Protein AF-A0A5C7M2S9-F1 (afdb_monomer_lite)

Radius of gyration: 31.49 Å; chains: 1; bounding box: 61×32×90 Å

Sequence (98 aa):
MHKSLQRAAVIAAAALAPMAITAAIAPAVSNADCDNGTWWDPVQNRCQAPLVQNCPGGWWDPNINSCRPPVSTTPLDCRDGAWWDPINNICRPPLLPQ

pLDDT: mean 81.12, std 9.01, range [61.41, 93.0]

Secondary structure (DSSP, 8-state):
-HHHHHHHHHHHHHHHHHHHHHHHHSPP------STT-EEETTTTEEEPPSS---TTSEEETTTTEEEPPPPSS-----TT-EEETTTTEEEPP----

Structure (mmCIF, N/CA/C/O backbone):
data_AF-A0A5C7M2S9-F1
#
_entry.id   AF-A0A5C7M2S9-F1
#
loop_
_atom_site.group_PDB
_atom_site.id
_atom_site.type_symbol
_atom_site.label_atom_id
_atom_site.label_alt_id
_atom_site.label_comp_id
_atom_site.label_asym_id
_atom_site.label_entity_id
_atom_site.label_seq_id
_atom_site.pdbx_PDB_ins_code
_atom_site.Cartn_x
_atom_site.Cartn_y
_atom_site.Cartn_z
_atom_site.occupancy
_atom_site.B_iso_or_equiv
_atom_site.auth_seq_id
_atom_site.auth_comp_id
_atom_site.auth_asym_id
_atom_site.auth_atom_id
_atom_site.pdbx_PDB_model_num
ATOM 1 N N . MET A 1 1 ? -38.346 -3.984 60.787 1.00 61.69 1 MET A N 1
ATOM 2 C CA . MET A 1 1 ? -37.704 -4.708 59.664 1.00 61.69 1 MET A CA 1
ATOM 3 C C . MET A 1 1 ? -37.904 -4.028 58.307 1.00 61.69 1 MET A C 1
ATOM 5 O O . MET A 1 1 ? -36.910 -3.811 57.633 1.00 61.69 1 MET A O 1
ATOM 9 N N . HIS A 1 2 ? -39.115 -3.600 57.922 1.00 69.56 2 HIS A N 1
ATOM 10 C CA . HIS A 1 2 ? -39.358 -2.898 56.641 1.00 69.56 2 HIS A CA 1
ATOM 11 C C . HIS A 1 2 ? -38.468 -1.659 56.405 1.00 69.56 2 HIS A C 1
ATOM 13 O O . HIS A 1 2 ? -37.863 -1.506 55.350 1.00 69.56 2 HIS A O 1
ATOM 19 N N . LYS A 1 3 ? -38.314 -0.806 57.425 1.00 73.12 3 LYS A N 1
ATOM 20 C CA . LYS A 1 3 ? -37.520 0.434 57.344 1.00 73.12 3 LYS A CA 1
ATOM 21 C C . LYS A 1 3 ? -36.011 0.178 57.188 1.00 73.12 3 LYS A C 1
ATOM 23 O O . LYS A 1 3 ? -35.312 0.956 56.546 1.00 73.12 3 LYS A O 1
ATOM 28 N N . SER A 1 4 ? -35.512 -0.915 57.771 1.00 75.00 4 SER A N 1
ATOM 29 C CA . SER A 1 4 ? -34.118 -1.359 57.650 1.00 75.00 4 SER A CA 1
ATOM 30 C C . SER A 1 4 ? -33.835 -1.904 56.249 1.00 75.00 4 SER A C 1
ATOM 32 O O . SER A 1 4 ? -32.810 -1.571 55.663 1.00 75.00 4 SER A O 1
ATOM 34 N N . LEU A 1 5 ? -34.780 -2.669 55.694 1.00 78.88 5 LEU A N 1
ATOM 35 C CA . LEU A 1 5 ? -34.714 -3.192 54.327 1.00 78.88 5 LEU A CA 1
ATOM 36 C C . LEU A 1 5 ? -34.766 -2.068 53.282 1.00 78.88 5 LEU A C 1
ATOM 38 O O . LEU A 1 5 ? -33.963 -2.068 52.355 1.00 78.88 5 LEU A O 1
ATOM 42 N N . GLN A 1 6 ? -35.625 -1.059 53.472 1.00 79.38 6 GLN A N 1
ATOM 43 C CA . GLN A 1 6 ? -35.650 0.125 52.601 1.00 79.38 6 GLN A CA 1
ATOM 44 C C . GLN A 1 6 ? -34.322 0.886 52.611 1.00 79.38 6 GLN A C 1
ATOM 46 O O . GLN A 1 6 ? -33.834 1.283 51.558 1.00 79.38 6 GLN A O 1
ATOM 51 N N . ARG A 1 7 ? -33.712 1.080 53.786 1.00 81.12 7 ARG A N 1
ATOM 52 C CA . ARG A 1 7 ? -32.411 1.760 53.888 1.00 81.12 7 ARG A CA 1
ATOM 53 C C . ARG A 1 7 ? -31.299 0.967 53.209 1.00 81.12 7 ARG A C 1
ATOM 55 O O . ARG A 1 7 ? -30.498 1.561 52.498 1.00 81.12 7 ARG A O 1
ATOM 62 N N . ALA A 1 8 ? -31.284 -0.353 53.382 1.00 79.25 8 ALA A N 1
ATOM 63 C CA . ALA A 1 8 ? -30.323 -1.218 52.707 1.00 79.25 8 ALA A CA 1
ATOM 64 C C . ALA A 1 8 ? -30.477 -1.154 51.176 1.00 79.25 8 ALA A C 1
ATOM 66 O O . ALA A 1 8 ? -29.480 -1.018 50.473 1.00 79.25 8 ALA A O 1
ATOM 67 N N . ALA A 1 9 ? -31.714 -1.161 50.667 1.00 78.12 9 ALA A N 1
ATOM 68 C CA . ALA A 1 9 ? -31.991 -1.044 49.236 1.00 78.12 9 ALA A CA 1
ATOM 69 C C . ALA A 1 9 ? -31.532 0.303 48.647 1.00 78.12 9 ALA A C 1
ATOM 71 O O . ALA A 1 9 ? -30.931 0.331 47.577 1.00 78.12 9 ALA A O 1
ATOM 72 N N . VAL A 1 10 ? -31.753 1.415 49.359 1.00 81.75 10 VAL A N 1
ATOM 73 C CA . VAL A 1 10 ? -31.303 2.752 48.924 1.00 81.75 10 VAL A CA 1
ATOM 74 C C . VAL A 1 10 ? -29.776 2.854 48.902 1.00 81.75 10 VAL A C 1
ATOM 76 O O . VAL A 1 10 ? -29.217 3.392 47.950 1.00 81.75 10 VAL A O 1
ATOM 79 N N . ILE A 1 11 ? -29.092 2.310 49.914 1.00 81.00 11 ILE A N 1
ATOM 80 C CA . ILE A 1 11 ? -27.621 2.307 49.970 1.00 81.00 11 ILE A CA 1
ATOM 81 C C . ILE A 1 11 ? -27.043 1.453 48.835 1.00 81.00 11 ILE A C 1
ATOM 83 O O . ILE A 1 11 ? -26.116 1.886 48.155 1.00 81.00 11 ILE A O 1
ATOM 87 N N . ALA A 1 12 ? -27.624 0.276 48.585 1.00 74.31 12 ALA A N 1
ATOM 88 C CA . ALA A 1 12 ? -27.213 -0.587 47.481 1.00 74.31 12 ALA A CA 1
ATOM 89 C C . ALA A 1 12 ? -27.420 0.089 46.113 1.00 74.31 12 ALA A C 1
ATOM 91 O O . ALA A 1 12 ? -26.530 0.050 45.266 1.00 74.31 12 ALA A O 1
ATOM 92 N N . ALA A 1 13 ? -28.555 0.765 45.909 1.00 73.94 13 ALA A N 1
ATOM 93 C CA . ALA A 1 13 ? -28.830 1.499 44.676 1.00 73.94 13 ALA A CA 1
ATOM 94 C C . ALA A 1 13 ? -27.862 2.678 44.469 1.00 73.94 13 ALA A C 1
ATOM 96 O O . ALA A 1 13 ? -27.348 2.862 43.368 1.00 73.94 13 ALA A O 1
ATOM 97 N N . ALA A 1 14 ? -27.560 3.442 45.523 1.00 77.12 14 ALA A N 1
ATOM 98 C CA . ALA A 1 14 ? -26.629 4.567 45.443 1.00 77.12 14 ALA A CA 1
ATOM 99 C C . ALA A 1 14 ? -25.181 4.123 45.173 1.00 77.12 14 ALA A C 1
ATOM 101 O O . ALA A 1 14 ? -24.440 4.837 44.504 1.00 77.12 14 ALA A O 1
ATOM 102 N N . ALA A 1 15 ? -24.788 2.939 45.654 1.00 74.88 15 ALA A N 1
ATOM 103 C CA . ALA A 1 15 ? -23.466 2.369 45.401 1.00 74.88 15 ALA A CA 1
ATOM 104 C C . ALA A 1 15 ? -23.295 1.857 43.959 1.00 74.88 15 ALA A C 1
ATOM 106 O O . ALA A 1 15 ? -22.192 1.902 43.419 1.00 74.88 15 ALA A O 1
ATOM 107 N N . LEU A 1 16 ? -24.373 1.385 43.325 1.00 69.00 16 LEU A N 1
ATOM 108 C CA . LEU A 1 16 ? -24.337 0.820 41.969 1.00 69.00 16 LEU A CA 1
ATOM 109 C C . LEU A 1 16 ? -24.654 1.848 40.871 1.00 69.00 16 LEU A C 1
ATOM 111 O O . LEU A 1 16 ? -24.220 1.674 39.731 1.00 69.00 16 LEU A O 1
ATOM 115 N N . ALA A 1 17 ? -25.358 2.935 41.201 1.00 69.25 17 ALA A N 1
ATOM 116 C CA . ALA A 1 17 ? -25.719 3.988 40.249 1.00 69.25 17 ALA A CA 1
ATOM 117 C C . ALA A 1 17 ? -24.526 4.579 39.460 1.00 69.25 17 ALA A C 1
ATOM 119 O O . ALA A 1 17 ? -24.663 4.741 38.247 1.00 69.25 17 ALA A O 1
ATOM 120 N N . PRO A 1 18 ? -23.343 4.842 40.056 1.00 64.81 18 PRO A N 1
ATOM 121 C CA . PRO A 1 18 ? -22.207 5.397 39.318 1.00 64.81 18 PRO A CA 1
ATOM 122 C C . PRO A 1 18 ? -21.699 4.481 38.195 1.00 64.81 18 PRO A C 1
ATOM 124 O O . PRO A 1 18 ? -21.353 4.974 37.125 1.00 64.81 18 PRO A O 1
ATOM 127 N N . MET A 1 19 ? -21.696 3.157 38.403 1.00 66.00 19 MET A N 1
ATOM 128 C CA . MET A 1 19 ? -21.229 2.196 37.391 1.00 66.00 19 MET A CA 1
ATOM 129 C C . MET A 1 19 ? -22.222 2.025 36.235 1.00 66.00 19 MET A C 1
ATOM 131 O O . MET A 1 19 ? -21.819 1.793 35.099 1.00 66.00 19 MET A O 1
ATOM 135 N N . ALA A 1 20 ? -23.522 2.167 36.505 1.00 62.66 20 ALA A N 1
ATOM 136 C CA . ALA A 1 20 ? -24.539 2.138 35.455 1.00 62.66 20 ALA A CA 1
ATOM 137 C C . ALA A 1 20 ? -24.469 3.383 34.553 1.00 62.66 20 ALA A C 1
ATOM 139 O O . ALA A 1 20 ? -24.718 3.295 33.352 1.00 62.66 20 ALA A O 1
ATOM 140 N N . ILE A 1 21 ? -24.092 4.537 35.115 1.00 62.62 21 ILE A N 1
ATOM 141 C CA . ILE A 1 21 ? -23.960 5.790 34.361 1.00 62.62 21 ILE A CA 1
ATOM 142 C C . ILE A 1 21 ? -22.739 5.746 33.438 1.00 62.62 21 ILE A C 1
ATOM 144 O O . ILE A 1 21 ? -22.854 6.125 32.275 1.00 62.62 21 ILE A O 1
ATOM 148 N N . THR A 1 22 ? -21.587 5.253 33.908 1.00 65.00 22 THR A N 1
ATOM 149 C CA . THR A 1 22 ? -20.370 5.182 33.079 1.00 65.00 22 THR A CA 1
ATOM 150 C C . THR A 1 22 ? -20.531 4.252 31.876 1.00 65.00 22 THR A C 1
ATOM 152 O O . THR A 1 22 ? -20.051 4.589 30.796 1.00 65.00 22 THR A O 1
ATOM 155 N N . ALA A 1 23 ? -21.266 3.145 32.013 1.00 62.25 23 ALA A N 1
ATOM 156 C CA . ALA A 1 23 ? -21.563 2.233 30.905 1.00 62.25 23 ALA A CA 1
ATOM 157 C C . ALA A 1 23 ? -22.490 2.835 29.828 1.00 62.25 23 ALA A C 1
ATOM 159 O O . ALA A 1 23 ? -22.447 2.400 28.682 1.00 62.25 23 ALA A O 1
ATOM 160 N N . ALA A 1 24 ? -23.322 3.824 30.175 1.00 64.56 24 ALA A N 1
ATOM 161 C CA . ALA A 1 24 ? -24.251 4.454 29.233 1.00 64.56 24 ALA A CA 1
ATOM 162 C C . ALA A 1 24 ? -23.609 5.573 28.394 1.00 64.56 24 ALA A C 1
ATOM 164 O O . ALA A 1 24 ? -24.108 5.893 27.318 1.00 64.56 24 ALA A O 1
ATOM 165 N N . ILE A 1 25 ? -22.531 6.188 28.894 1.00 66.56 25 ILE A N 1
ATOM 166 C CA . ILE A 1 25 ? -21.861 7.328 28.243 1.00 66.56 25 ILE A CA 1
ATOM 167 C C . ILE A 1 25 ? -20.518 6.964 27.614 1.00 66.56 25 ILE A C 1
ATOM 169 O O . ILE A 1 25 ? -20.069 7.659 26.704 1.00 66.56 25 ILE A O 1
ATOM 173 N N . ALA A 1 26 ? -19.859 5.903 28.087 1.00 62.91 26 ALA A N 1
ATOM 174 C CA . ALA A 1 26 ? -18.664 5.408 27.432 1.00 62.91 26 ALA A CA 1
ATOM 175 C C . ALA A 1 26 ? -19.086 4.731 26.121 1.00 62.91 26 ALA A C 1
ATOM 177 O O . ALA A 1 26 ? -19.919 3.821 26.165 1.00 62.91 26 ALA A O 1
ATOM 178 N N . PRO A 1 27 ? -18.539 5.129 24.958 1.00 61.41 27 PRO A N 1
ATOM 179 C CA . PRO A 1 27 ? -18.698 4.317 23.765 1.00 61.41 27 PRO A CA 1
ATOM 180 C C . PRO A 1 27 ? -18.174 2.926 24.114 1.00 61.41 27 PRO A C 1
ATOM 182 O O . PRO A 1 27 ? -17.048 2.786 24.599 1.00 61.41 27 PRO A O 1
ATOM 185 N N . ALA A 1 28 ? -19.008 1.901 23.939 1.00 63.72 28 ALA A N 1
ATOM 186 C CA . ALA A 1 28 ? -18.535 0.536 24.061 1.00 63.72 28 ALA A CA 1
ATOM 187 C C . ALA A 1 28 ? -17.348 0.407 23.104 1.00 63.72 28 ALA A C 1
ATOM 189 O O . ALA A 1 28 ? -17.494 0.676 21.909 1.00 63.72 28 ALA A O 1
ATOM 190 N N . VAL A 1 29 ? -16.170 0.052 23.625 1.00 61.78 29 VAL A N 1
ATOM 191 C CA . VAL A 1 29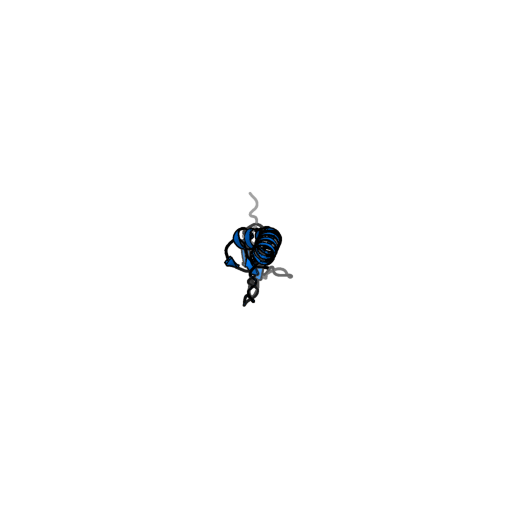 ? -15.050 -0.355 22.777 1.00 61.78 29 VAL A CA 1
ATOM 192 C C . VAL A 1 29 ? -15.484 -1.673 22.155 1.00 61.78 29 VAL A C 1
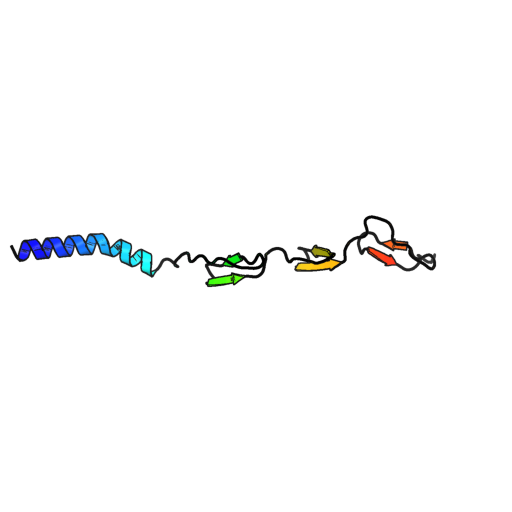ATOM 194 O O . VAL A 1 29 ? -15.266 -2.749 22.702 1.00 61.78 29 VAL A O 1
ATOM 197 N N . SER A 1 30 ? -16.222 -1.560 21.059 1.00 71.88 30 SER A N 1
ATOM 198 C CA . SER A 1 30 ? -16.555 -2.679 20.207 1.00 71.88 30 SER A CA 1
ATOM 199 C C . SER A 1 30 ? -15.267 -3.118 19.526 1.00 71.88 30 SER A C 1
ATOM 201 O O . SER A 1 30 ? -14.389 -2.293 19.258 1.00 71.88 30 SER A O 1
ATOM 203 N N . ASN A 1 31 ? -15.147 -4.408 19.263 1.00 81.00 31 ASN A N 1
ATOM 204 C CA . ASN A 1 31 ? -14.115 -4.975 18.420 1.00 81.00 31 ASN A CA 1
ATOM 205 C C . ASN A 1 31 ? -14.809 -5.801 17.339 1.00 81.00 31 ASN A C 1
ATOM 207 O O . ASN A 1 31 ? -15.812 -6.462 17.604 1.00 81.00 31 ASN A O 1
ATOM 211 N N . ALA A 1 32 ? -14.263 -5.789 16.133 1.00 84.25 32 ALA A N 1
ATOM 212 C CA . ALA A 1 32 ? -14.657 -6.724 15.094 1.00 84.25 32 ALA A CA 1
ATOM 213 C C . ALA A 1 32 ? -13.406 -7.366 14.507 1.00 84.25 32 ALA A C 1
ATOM 215 O O . ALA A 1 32 ? -12.356 -6.724 14.436 1.00 84.25 32 ALA A O 1
ATOM 216 N N . ASP A 1 33 ? -13.539 -8.625 14.100 1.00 88.00 33 ASP A N 1
ATOM 217 C CA . ASP A 1 33 ? -12.558 -9.254 13.227 1.00 88.00 33 ASP A CA 1
ATOM 218 C C . ASP A 1 33 ? -12.846 -8.783 11.800 1.00 88.00 33 ASP A C 1
ATOM 220 O O . ASP A 1 33 ? -13.963 -8.928 11.296 1.00 88.00 33 ASP A O 1
ATOM 224 N N . CYS A 1 34 ? -11.873 -8.105 11.207 1.00 88.81 34 CYS A N 1
ATOM 225 C CA . CYS A 1 34 ? -12.017 -7.415 9.938 1.00 88.81 34 CYS A CA 1
ATOM 226 C C . CYS A 1 34 ? -11.185 -8.162 8.883 1.00 88.81 34 CYS A C 1
ATOM 228 O O . CYS A 1 34 ? -9.981 -8.350 9.043 1.00 88.81 34 CYS A O 1
ATOM 230 N N . ASP A 1 35 ? -11.821 -8.587 7.790 1.00 87.88 35 ASP A N 1
ATOM 231 C CA . ASP A 1 35 ? -11.169 -9.388 6.749 1.00 87.88 35 ASP A CA 1
ATOM 232 C C . ASP A 1 35 ? -10.205 -8.572 5.867 1.00 87.88 35 ASP A C 1
ATOM 234 O O . ASP A 1 35 ? -10.255 -7.342 5.795 1.00 87.88 35 ASP A O 1
ATOM 238 N N . ASN A 1 36 ? -9.349 -9.266 5.108 1.00 83.44 36 ASN A N 1
ATOM 239 C CA . ASN A 1 36 ? -8.549 -8.681 4.019 1.00 83.44 36 ASN A CA 1
ATOM 240 C C . ASN A 1 36 ? -7.644 -7.501 4.451 1.00 83.44 36 ASN A C 1
ATOM 242 O O . ASN A 1 36 ? -7.455 -6.538 3.706 1.00 83.44 36 ASN A O 1
ATOM 246 N N . GLY A 1 37 ? -7.110 -7.557 5.677 1.00 81.62 37 GLY A N 1
ATOM 247 C CA . GLY A 1 37 ? -6.205 -6.537 6.223 1.00 81.62 37 GLY A CA 1
ATOM 248 C C . GLY A 1 37 ? -6.878 -5.203 6.566 1.00 81.62 37 GLY A C 1
ATOM 249 O O . GLY A 1 37 ? -6.186 -4.207 6.780 1.00 81.62 37 GLY A O 1
ATOM 250 N N . THR A 1 38 ? -8.213 -5.162 6.586 1.00 90.06 38 THR A N 1
ATOM 251 C CA . THR A 1 38 ? -8.972 -4.010 7.085 1.00 90.06 38 THR A CA 1
ATOM 252 C C . THR A 1 38 ? -8.848 -3.907 8.606 1.00 90.06 38 THR A C 1
ATOM 254 O O . THR A 1 38 ? -8.542 -4.888 9.281 1.00 90.06 38 THR A O 1
ATOM 257 N N . TRP A 1 39 ? -9.043 -2.711 9.162 1.00 88.38 39 TRP A N 1
ATOM 258 C CA . TRP A 1 39 ? -8.909 -2.481 10.605 1.00 88.38 39 TRP A CA 1
ATOM 259 C C . TRP A 1 39 ? -10.212 -1.949 11.196 1.00 88.38 39 TRP A C 1
ATOM 261 O O . TRP A 1 39 ? -10.975 -1.250 10.527 1.00 88.38 39 TRP A O 1
ATOM 271 N N . 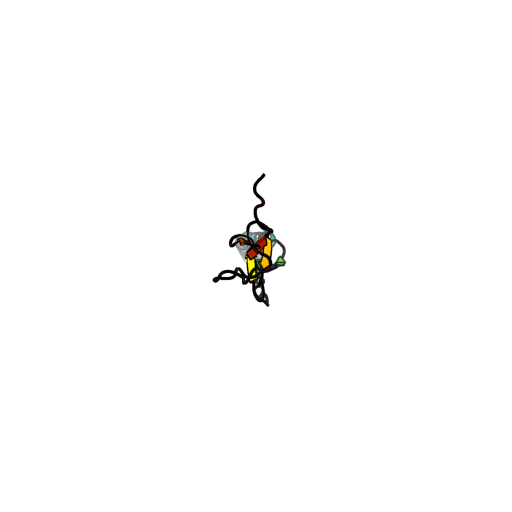TRP A 1 40 ? -10.487 -2.306 12.448 1.00 90.75 40 TRP A N 1
ATOM 272 C CA . TRP A 1 40 ? -11.696 -1.874 13.138 1.00 90.75 40 TRP A CA 1
ATOM 273 C C . TRP A 1 40 ? -11.553 -0.448 13.686 1.00 90.75 40 TRP A C 1
ATOM 275 O O . TRP A 1 40 ? -10.721 -0.211 14.563 1.00 90.75 40 TRP A O 1
ATOM 285 N N . ASP A 1 41 ? -12.399 0.476 13.218 1.00 90.12 41 ASP A N 1
ATOM 286 C CA . ASP A 1 41 ? -12.511 1.830 13.767 1.00 90.12 41 ASP A CA 1
ATOM 287 C C . ASP A 1 41 ? -13.662 1.899 14.796 1.00 90.12 41 ASP A C 1
ATOM 289 O O . ASP A 1 41 ? -14.837 1.872 14.404 1.00 90.12 41 ASP A O 1
ATOM 293 N N . PRO A 1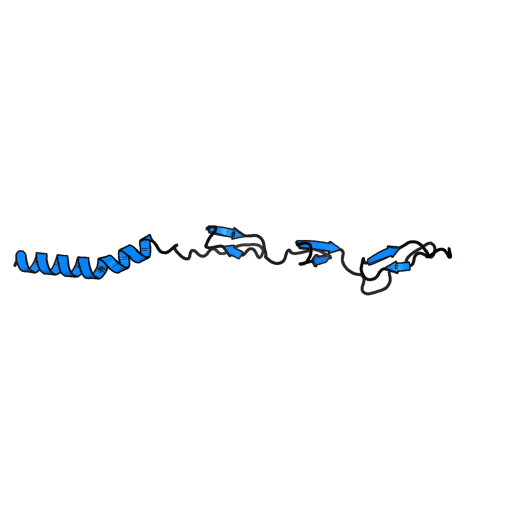 42 ? -13.366 2.024 16.107 1.00 85.50 42 PRO A N 1
ATOM 294 C CA . PRO A 1 42 ? -14.388 2.083 17.150 1.00 85.50 42 PRO A CA 1
ATOM 295 C C . PRO A 1 42 ? -15.150 3.416 17.183 1.00 85.50 42 PRO A C 1
ATOM 297 O O . PRO A 1 42 ? -16.234 3.474 17.760 1.00 85.50 42 PRO A O 1
ATOM 300 N N . VAL A 1 43 ? -14.618 4.481 16.573 1.00 86.12 43 VAL A N 1
ATOM 301 C CA . VAL A 1 43 ? -15.273 5.797 16.501 1.00 86.12 43 VAL A CA 1
ATOM 302 C C . VAL A 1 43 ? -16.325 5.805 15.394 1.00 86.12 43 VAL A C 1
ATOM 304 O O . VAL A 1 43 ? -17.420 6.332 15.579 1.00 86.12 43 VAL A O 1
ATOM 307 N N . GLN A 1 44 ? -16.010 5.200 14.247 1.00 88.50 44 GLN A N 1
ATOM 308 C CA . GLN A 1 44 ? -16.925 5.079 13.103 1.00 88.50 44 GLN A CA 1
ATOM 309 C C . GLN A 1 44 ? -17.800 3.810 13.164 1.00 88.50 44 GLN A C 1
ATOM 311 O O . GLN A 1 44 ? -18.717 3.664 12.356 1.00 88.50 44 GLN A O 1
ATOM 316 N N . ASN A 1 45 ? -17.526 2.900 14.108 1.00 87.56 45 ASN A N 1
ATOM 317 C CA . ASN A 1 45 ? -18.205 1.614 14.305 1.00 87.56 45 ASN A CA 1
ATOM 318 C C . ASN A 1 45 ? -18.275 0.760 13.021 1.00 87.56 45 ASN A C 1
ATOM 320 O O . ASN A 1 45 ? -19.330 0.230 12.655 1.00 87.56 45 ASN A O 1
ATOM 324 N N . ARG A 1 46 ? -17.153 0.672 12.296 1.00 90.56 46 ARG A N 1
ATOM 325 C CA . ARG A 1 46 ? -17.042 -0.040 11.012 1.00 90.56 46 ARG A CA 1
ATOM 326 C C . ARG A 1 46 ? -15.599 -0.483 10.758 1.00 90.56 46 ARG A C 1
ATOM 328 O O . ARG A 1 46 ? -14.665 0.210 11.151 1.00 90.56 46 ARG A O 1
ATOM 335 N N . CYS A 1 47 ? -15.408 -1.569 10.006 1.00 92.38 47 CYS A N 1
ATOM 336 C CA . CYS A 1 47 ? -14.108 -1.868 9.399 1.00 92.38 47 CYS A CA 1
ATOM 337 C C . CYS A 1 47 ? -13.769 -0.816 8.328 1.00 92.38 47 CYS A C 1
ATOM 339 O O . CYS A 1 47 ? -14.588 -0.533 7.438 1.00 92.38 47 CYS A O 1
ATOM 341 N N . GLN A 1 48 ? -12.565 -0.256 8.411 1.00 90.56 48 GLN A N 1
ATOM 342 C CA . GLN A 1 48 ? -12.006 0.689 7.449 1.00 90.56 48 GLN A CA 1
ATOM 343 C C . GLN A 1 48 ? -10.975 0.034 6.535 1.00 90.56 48 GLN A C 1
ATOM 345 O O . GLN A 1 48 ? -10.390 -0.997 6.863 1.00 90.56 48 GLN A O 1
ATOM 350 N N . ALA A 1 49 ? -10.756 0.655 5.373 1.00 86.00 49 ALA A N 1
ATOM 351 C CA . ALA A 1 49 ? -9.780 0.189 4.396 1.00 86.00 49 ALA A CA 1
ATOM 352 C C . ALA A 1 49 ? -8.381 0.018 5.026 1.00 86.00 49 ALA A C 1
ATOM 354 O O . ALA A 1 49 ? -8.045 0.738 5.974 1.00 86.00 49 ALA A O 1
ATOM 355 N N . PRO A 1 50 ? -7.557 -0.910 4.506 1.00 83.19 50 PRO A N 1
ATOM 356 C CA . PRO A 1 50 ? -6.199 -1.097 4.997 1.00 83.19 50 PRO A CA 1
ATOM 357 C C . PRO A 1 50 ? -5.401 0.207 4.908 1.00 83.19 50 PRO A C 1
ATOM 359 O O . PRO A 1 50 ? -5.482 0.919 3.906 1.00 83.19 50 PRO A O 1
ATOM 362 N N . LEU A 1 51 ? -4.599 0.495 5.938 1.00 79.25 51 LEU A N 1
ATOM 363 C CA . LEU A 1 51 ? -3.708 1.664 5.958 1.00 79.25 51 LEU A CA 1
ATOM 364 C C . LEU A 1 51 ? -2.692 1.621 4.810 1.00 79.25 51 LEU A C 1
ATOM 366 O O . LEU A 1 51 ? -2.342 2.654 4.251 1.00 79.25 51 LEU A O 1
ATOM 370 N N . VAL A 1 52 ? -2.245 0.414 4.457 1.00 82.38 52 VAL A N 1
ATOM 371 C CA . VAL A 1 52 ? -1.391 0.149 3.302 1.00 82.38 52 VAL A CA 1
ATOM 372 C C . VAL A 1 52 ? -2.179 -0.722 2.342 1.00 82.38 52 VAL A C 1
ATOM 374 O O . VAL A 1 52 ? -2.581 -1.836 2.682 1.00 82.38 52 VAL A O 1
ATOM 377 N N . GLN A 1 53 ? -2.411 -0.209 1.141 1.00 81.69 53 GLN A N 1
ATOM 378 C CA . GLN A 1 53 ? -3.139 -0.947 0.118 1.00 81.69 53 GLN A CA 1
ATOM 379 C C . GLN A 1 53 ? -2.230 -2.037 -0.460 1.00 81.69 53 GLN A C 1
ATOM 381 O O . GLN A 1 53 ? -1.050 -1.804 -0.725 1.00 81.69 53 GLN A O 1
ATOM 386 N N . ASN A 1 54 ? -2.780 -3.231 -0.680 1.00 85.69 54 ASN A N 1
ATOM 387 C CA . ASN A 1 54 ? -2.072 -4.259 -1.431 1.00 85.69 54 ASN A CA 1
ATOM 388 C C . ASN A 1 54 ? -1.982 -3.819 -2.901 1.00 85.69 54 ASN A C 1
ATOM 390 O O . ASN A 1 54 ? -3.015 -3.604 -3.534 1.00 85.69 54 ASN A O 1
ATOM 394 N N . CYS A 1 55 ? -0.765 -3.697 -3.434 1.00 87.19 55 CYS A N 1
ATOM 395 C CA . CYS A 1 55 ? -0.502 -3.303 -4.817 1.00 87.19 55 CYS A CA 1
ATOM 396 C C . CYS A 1 55 ? 0.109 -4.484 -5.589 1.00 87.19 55 CYS A C 1
ATOM 398 O O . CYS A 1 55 ? 1.335 -4.631 -5.602 1.00 87.19 55 CYS A O 1
ATOM 400 N N . PRO A 1 56 ? -0.707 -5.345 -6.232 1.00 87.62 56 PRO A N 1
ATOM 401 C CA . PRO A 1 56 ? -0.203 -6.491 -6.980 1.00 87.62 56 PRO A CA 1
ATOM 402 C C . PRO A 1 56 ? 0.768 -6.060 -8.079 1.00 87.62 56 PRO A C 1
ATOM 404 O O . PRO A 1 56 ? 0.411 -5.297 -8.974 1.00 87.62 56 PRO A O 1
ATOM 407 N N . GLY A 1 57 ? 2.003 -6.556 -8.004 1.00 83.00 57 GLY A N 1
ATOM 408 C CA . GLY A 1 57 ? 3.042 -6.242 -8.982 1.00 83.00 57 GLY A CA 1
ATOM 409 C C . GLY A 1 57 ? 3.555 -4.805 -8.917 1.00 83.00 57 GLY A C 1
ATOM 410 O O . GLY A 1 57 ? 4.180 -4.374 -9.872 1.00 83.00 57 GLY A O 1
ATOM 411 N N . GLY A 1 58 ? 3.308 -4.069 -7.833 1.00 87.94 58 GLY A N 1
ATOM 412 C CA . GLY A 1 58 ? 3.765 -2.694 -7.650 1.00 87.94 58 GLY A CA 1
ATOM 413 C C . GLY A 1 58 ? 4.085 -2.396 -6.189 1.00 87.94 58 GLY A C 1
ATOM 414 O O . GLY A 1 58 ? 4.396 -3.298 -5.412 1.00 87.94 58 GLY A O 1
ATOM 415 N N . TRP A 1 59 ? 4.004 -1.126 -5.807 1.00 86.31 59 TRP A N 1
ATOM 416 C CA . TRP A 1 59 ? 4.188 -0.696 -4.419 1.00 86.31 59 TRP A CA 1
ATOM 417 C C . TRP A 1 59 ? 3.224 0.439 -4.075 1.00 86.31 59 TRP A C 1
ATOM 419 O O . TRP A 1 59 ? 2.790 1.186 -4.952 1.00 86.31 59 TRP A O 1
ATOM 429 N N . TRP A 1 60 ? 2.851 0.544 -2.802 1.00 88.94 60 TRP A N 1
ATOM 430 C CA . TRP A 1 60 ? 1.965 1.604 -2.327 1.00 88.94 60 TRP A CA 1
ATOM 431 C C . TRP A 1 60 ? 2.768 2.865 -2.001 1.00 88.94 60 TRP A C 1
ATOM 433 O O . TRP A 1 60 ? 3.689 2.813 -1.185 1.00 88.94 60 TRP A O 1
ATOM 443 N N . ASP A 1 61 ? 2.413 3.987 -2.631 1.00 87.81 61 ASP A N 1
ATOM 444 C CA . ASP A 1 61 ? 3.056 5.285 -2.426 1.00 87.81 61 ASP A CA 1
ATOM 445 C C . ASP A 1 61 ? 2.277 6.115 -1.388 1.00 87.81 61 ASP A C 1
ATOM 447 O O . ASP A 1 61 ? 1.166 6.572 -1.692 1.00 87.81 61 ASP A O 1
ATOM 451 N N . PRO A 1 62 ? 2.833 6.345 -0.179 1.00 87.00 62 PRO A N 1
ATOM 452 C CA . PRO A 1 62 ? 2.162 7.110 0.872 1.00 87.00 62 PRO A CA 1
ATOM 453 C C . PRO A 1 62 ? 1.963 8.580 0.506 1.00 87.00 62 PRO A C 1
ATOM 455 O O . PRO A 1 62 ? 1.047 9.216 1.025 1.00 87.00 62 PRO A O 1
ATOM 458 N N . ASN A 1 63 ? 2.795 9.137 -0.379 1.00 89.19 63 ASN A N 1
ATOM 459 C CA . ASN A 1 63 ? 2.741 10.554 -0.725 1.00 89.19 63 ASN A CA 1
ATOM 460 C C . ASN A 1 63 ? 1.521 10.882 -1.591 1.00 89.19 63 ASN A C 1
ATOM 462 O O . ASN A 1 63 ? 0.975 11.978 -1.480 1.00 89.19 63 ASN A O 1
ATOM 466 N N . ILE A 1 64 ? 1.093 9.945 -2.443 1.00 89.06 64 ILE A N 1
ATOM 467 C CA . ILE A 1 64 ? -0.088 10.104 -3.311 1.00 89.06 64 ILE A CA 1
ATOM 468 C C . ILE A 1 64 ? -1.250 9.175 -2.934 1.00 89.06 64 ILE A C 1
ATOM 470 O O . ILE A 1 64 ? -2.269 9.169 -3.623 1.00 89.06 64 ILE A O 1
ATOM 474 N N . ASN A 1 65 ? -1.096 8.389 -1.864 1.00 85.94 65 ASN A N 1
ATOM 475 C CA . ASN A 1 65 ? -2.053 7.393 -1.379 1.00 85.94 65 ASN A CA 1
ATOM 476 C C . ASN A 1 65 ? -2.589 6.462 -2.488 1.00 85.94 65 ASN A C 1
ATOM 478 O O . ASN A 1 65 ? -3.793 6.215 -2.594 1.00 85.94 65 ASN A O 1
ATOM 482 N N . SER A 1 66 ? -1.696 5.970 -3.350 1.00 88.25 66 SER A N 1
ATOM 483 C CA . SER A 1 66 ? -2.064 5.163 -4.519 1.00 88.25 66 SER A CA 1
ATOM 484 C C . SER A 1 66 ? -0.961 4.179 -4.906 1.00 88.25 66 SER A C 1
ATOM 486 O O . SER A 1 66 ? 0.204 4.353 -4.544 1.00 88.25 66 SER A O 1
ATOM 488 N N . CYS A 1 67 ? -1.324 3.133 -5.647 1.00 88.38 67 CYS A N 1
ATOM 489 C CA . CYS A 1 67 ? -0.372 2.151 -6.150 1.00 88.38 67 CYS A CA 1
ATOM 490 C C . CYS A 1 67 ? 0.460 2.719 -7.303 1.00 88.38 67 CYS A C 1
ATOM 492 O O . CYS A 1 67 ? -0.069 3.248 -8.284 1.00 88.38 67 CYS A O 1
ATOM 494 N N . ARG A 1 68 ? 1.776 2.549 -7.207 1.00 85.88 68 ARG A N 1
ATOM 495 C CA . ARG A 1 68 ? 2.733 2.814 -8.280 1.00 85.88 68 ARG A CA 1
ATOM 496 C C . ARG A 1 68 ? 3.100 1.514 -8.996 1.00 85.88 68 ARG A C 1
ATOM 498 O O . ARG A 1 68 ? 3.095 0.449 -8.371 1.00 85.88 68 ARG A O 1
ATOM 505 N N . PRO A 1 69 ? 3.454 1.594 -10.292 1.00 83.12 69 PRO A N 1
ATOM 506 C CA . PRO A 1 69 ? 4.027 0.462 -11.007 1.00 83.12 69 PRO A CA 1
ATOM 507 C C . PRO A 1 69 ? 5.329 -0.014 -10.338 1.00 83.12 69 PRO A C 1
ATOM 509 O O . PRO A 1 69 ? 5.962 0.744 -9.591 1.00 83.12 69 PRO A O 1
ATOM 512 N N . PRO A 1 70 ? 5.751 -1.261 -10.605 1.00 80.38 70 PRO A N 1
ATOM 513 C CA . PRO A 1 70 ? 7.004 -1.774 -10.078 1.00 80.38 70 PRO A CA 1
ATOM 514 C C . PRO A 1 70 ? 8.159 -0.943 -10.631 1.00 80.38 70 PRO A C 1
ATOM 516 O O . PRO A 1 70 ? 8.148 -0.540 -11.797 1.00 80.38 70 PRO A O 1
ATOM 519 N N . VAL A 1 71 ? 9.163 -0.696 -9.795 1.00 79.00 71 VAL A N 1
ATOM 520 C CA . VAL A 1 71 ? 10.409 -0.062 -10.228 1.00 79.00 71 VAL A CA 1
ATOM 521 C C . VAL A 1 71 ? 11.351 -1.169 -10.681 1.00 79.00 71 VAL A C 1
ATOM 523 O O . VAL A 1 71 ? 11.606 -2.115 -9.936 1.00 79.00 71 VAL A O 1
ATOM 526 N N . SER A 1 72 ? 11.838 -1.077 -11.916 1.00 78.81 72 SER A N 1
ATOM 527 C CA . SER A 1 72 ? 12.817 -2.019 -12.438 1.00 78.81 72 SER A CA 1
ATOM 528 C C . SER A 1 72 ? 14.116 -1.861 -11.657 1.00 78.81 72 SER A C 1
ATOM 530 O O . SER A 1 72 ? 14.623 -0.754 -11.495 1.00 78.81 72 SER A O 1
ATOM 532 N N . THR A 1 73 ? 14.664 -2.967 -11.164 1.00 79.12 73 THR A N 1
ATOM 533 C CA . THR A 1 73 ? 15.966 -2.978 -10.478 1.00 79.12 73 THR A CA 1
ATOM 534 C C . THR A 1 73 ? 17.136 -2.970 -11.459 1.00 79.12 73 THR A C 1
ATOM 536 O O . THR A 1 73 ? 18.276 -2.739 -11.061 1.00 79.12 73 THR A O 1
ATOM 539 N N . THR A 1 74 ? 16.859 -3.193 -12.743 1.00 80.75 74 THR A N 1
ATOM 540 C CA . THR A 1 74 ? 17.816 -3.101 -13.846 1.00 80.75 74 THR A CA 1
ATOM 541 C C . THR A 1 74 ? 17.334 -2.093 -14.885 1.00 80.75 74 THR A C 1
ATOM 543 O O . THR A 1 74 ? 16.123 -1.920 -15.039 1.00 80.75 74 THR A O 1
ATOM 546 N N . PRO A 1 75 ? 18.239 -1.460 -15.647 1.00 82.19 75 PRO A N 1
ATOM 547 C CA . PRO A 1 75 ? 17.833 -0.571 -16.724 1.00 82.19 75 PRO A CA 1
ATOM 548 C C . PRO A 1 75 ? 16.863 -1.222 -17.708 1.00 82.19 75 PRO A C 1
ATOM 550 O O . PRO A 1 75 ? 17.055 -2.373 -18.101 1.00 82.19 75 PRO A O 1
ATOM 553 N N . LEU A 1 76 ? 15.817 -0.485 -18.091 1.00 85.12 76 LEU A N 1
ATOM 554 C CA . LEU A 1 76 ? 14.918 -0.904 -19.166 1.00 85.12 76 LEU A CA 1
ATOM 555 C C . LEU A 1 76 ? 15.675 -0.902 -20.506 1.00 85.12 76 LEU A C 1
ATOM 557 O O . LEU A 1 76 ? 16.504 -0.023 -20.742 1.00 85.12 76 LEU A O 1
ATOM 561 N N . ASP A 1 77 ? 15.358 -1.853 -21.394 1.00 89.12 77 ASP A N 1
ATOM 562 C CA . ASP A 1 77 ? 15.872 -1.904 -22.776 1.00 89.12 77 ASP A CA 1
ATOM 563 C C . ASP A 1 77 ? 15.204 -0.819 -23.643 1.00 89.12 77 ASP A C 1
ATOM 565 O O . ASP A 1 77 ? 14.340 -1.088 -24.482 1.00 89.12 77 ASP A O 1
ATOM 569 N N . CYS A 1 78 ? 15.544 0.441 -23.371 1.00 89.44 78 CYS A N 1
ATOM 570 C CA . CYS A 1 78 ? 15.006 1.591 -24.085 1.00 89.44 78 CYS A CA 1
ATOM 571 C C . CYS A 1 78 ? 15.514 1.628 -25.536 1.00 89.44 78 CYS A C 1
ATOM 573 O O . CYS A 1 78 ? 16.713 1.566 -25.800 1.00 89.44 78 CYS A O 1
ATOM 575 N N . ARG A 1 79 ? 14.580 1.734 -26.488 1.00 92.19 79 ARG A N 1
ATOM 576 C CA . ARG A 1 79 ? 14.850 1.771 -27.936 1.00 92.19 79 ARG A CA 1
ATOM 577 C C . ARG A 1 79 ? 15.100 3.201 -28.423 1.00 92.19 79 ARG A C 1
ATOM 579 O O . ARG A 1 79 ? 14.864 4.161 -27.699 1.00 92.19 79 ARG A O 1
ATOM 586 N N . ASP A 1 80 ? 15.589 3.338 -29.654 1.00 89.69 80 ASP A N 1
ATOM 587 C CA . ASP A 1 80 ? 15.697 4.625 -30.364 1.00 89.69 80 ASP A CA 1
ATOM 588 C C . ASP A 1 80 ? 16.537 5.699 -29.643 1.00 89.69 80 ASP A C 1
ATOM 590 O O . ASP A 1 80 ? 16.275 6.897 -29.737 1.00 89.69 80 ASP A O 1
ATOM 594 N N . GLY A 1 81 ? 17.559 5.268 -28.893 1.00 86.88 81 GLY A N 1
ATOM 595 C CA . GLY A 1 81 ? 18.437 6.166 -28.135 1.00 86.88 81 GLY A CA 1
ATOM 596 C C . GLY A 1 81 ? 17.764 6.835 -26.932 1.00 86.88 81 GLY A C 1
ATOM 597 O O . GLY A 1 81 ? 18.340 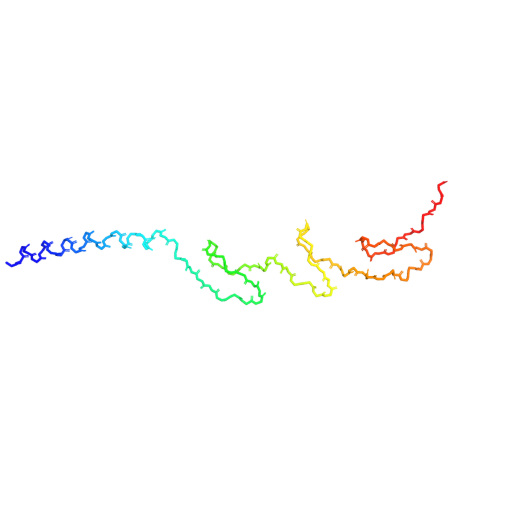7.749 -26.341 1.00 86.88 81 GLY A O 1
ATOM 598 N N . ALA A 1 82 ? 16.551 6.405 -26.572 1.00 92.56 82 ALA A N 1
ATOM 599 C CA . ALA A 1 82 ? 15.890 6.819 -25.346 1.00 92.56 82 ALA A CA 1
ATOM 600 C C . ALA A 1 82 ? 16.697 6.366 -24.121 1.00 92.56 82 ALA A C 1
ATOM 602 O O . ALA A 1 82 ? 17.331 5.309 -24.126 1.00 92.56 82 ALA A O 1
ATOM 603 N N . TRP A 1 83 ? 16.652 7.155 -23.050 1.00 90.06 83 TRP A N 1
ATOM 604 C CA . TRP A 1 83 ? 17.335 6.837 -21.797 1.00 90.06 83 TRP A CA 1
ATOM 605 C C . TRP A 1 83 ? 16.330 6.396 -20.733 1.00 90.06 83 TRP A C 1
ATOM 607 O O . TRP A 1 83 ? 15.180 6.842 -20.712 1.00 90.06 83 TRP A O 1
ATOM 617 N N . TRP A 1 84 ? 16.757 5.499 -19.848 1.00 89.56 84 TRP A N 1
ATOM 618 C CA . TRP A 1 84 ? 15.928 5.014 -18.749 1.00 89.56 84 TRP A CA 1
ATOM 619 C C . TRP A 1 84 ? 15.938 5.999 -17.577 1.00 89.56 84 TRP A C 1
ATOM 621 O O . TRP A 1 84 ? 16.993 6.267 -17.004 1.00 89.56 84 TRP A O 1
ATOM 631 N N . ASP A 1 85 ? 14.761 6.505 -17.203 1.00 87.44 85 ASP A N 1
ATOM 632 C CA . ASP A 1 85 ? 14.544 7.270 -15.974 1.00 87.44 85 ASP A CA 1
ATOM 633 C C . ASP A 1 85 ? 14.274 6.302 -14.807 1.00 87.44 85 ASP A C 1
ATOM 635 O O . ASP A 1 85 ? 13.174 5.741 -14.741 1.00 87.44 85 ASP A O 1
ATOM 639 N N . PRO A 1 86 ? 15.226 6.110 -13.871 1.00 81.12 86 PRO A N 1
ATOM 640 C CA . PRO A 1 86 ? 15.073 5.154 -12.777 1.00 81.12 86 PRO A CA 1
ATOM 641 C C . PRO A 1 86 ? 14.043 5.597 -11.731 1.00 81.12 86 PRO A C 1
ATOM 643 O O . PRO A 1 86 ? 13.527 4.757 -11.000 1.00 81.12 86 PRO A O 1
ATOM 646 N N . ILE A 1 87 ? 13.716 6.895 -11.654 1.00 79.44 87 ILE A N 1
ATOM 647 C CA . ILE A 1 87 ? 12.755 7.426 -10.675 1.00 79.44 87 ILE A CA 1
ATOM 648 C C . ILE A 1 87 ? 11.332 7.087 -11.112 1.00 79.44 87 ILE A C 1
ATOM 650 O O . ILE A 1 87 ? 10.518 6.632 -10.312 1.00 79.44 87 ILE A O 1
ATOM 654 N N . ASN A 1 88 ? 11.030 7.310 -12.392 1.00 81.38 8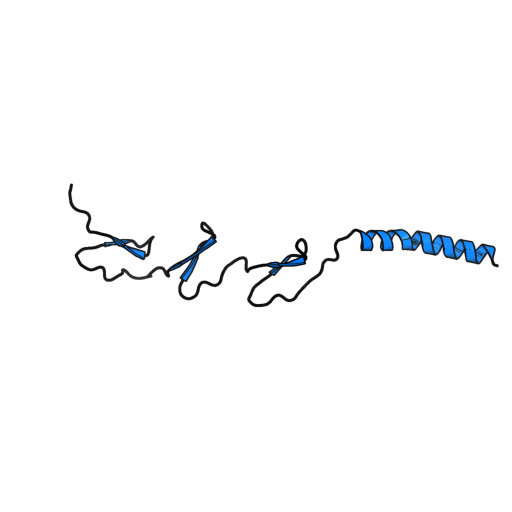8 ASN A N 1
ATOM 655 C CA . ASN A 1 88 ? 9.695 7.062 -12.943 1.00 81.38 88 ASN A CA 1
ATOM 656 C C . ASN A 1 88 ? 9.559 5.675 -13.588 1.00 81.38 88 ASN A C 1
ATOM 658 O O . ASN A 1 88 ? 8.457 5.291 -13.967 1.00 81.38 88 ASN A O 1
ATOM 662 N N . ASN A 1 89 ? 10.662 4.935 -13.710 1.00 84.81 89 ASN A N 1
ATOM 663 C CA . ASN A 1 89 ? 10.765 3.648 -14.387 1.00 84.81 89 ASN A CA 1
ATOM 664 C C . ASN A 1 89 ? 10.179 3.648 -15.814 1.00 84.81 89 ASN A C 1
ATOM 666 O O . ASN A 1 89 ? 9.408 2.766 -16.189 1.00 84.81 89 ASN A O 1
ATOM 670 N N . ILE A 1 90 ? 10.537 4.660 -16.609 1.00 87.81 90 ILE A N 1
ATOM 671 C CA . ILE A 1 90 ? 10.087 4.836 -18.000 1.00 87.81 90 ILE A CA 1
ATOM 672 C C . ILE A 1 90 ? 11.268 5.163 -18.919 1.00 87.81 90 ILE A C 1
ATOM 674 O O . ILE A 1 90 ? 12.286 5.689 -18.473 1.00 87.81 90 ILE A O 1
ATOM 678 N N . CYS A 1 91 ? 11.119 4.898 -20.216 1.00 91.38 91 CYS A N 1
ATOM 679 C CA . CYS A 1 91 ? 12.050 5.379 -21.235 1.00 91.38 91 CYS A CA 1
ATOM 680 C C . CYS A 1 91 ? 11.679 6.808 -21.644 1.00 91.38 91 CYS A C 1
ATOM 682 O O . CYS A 1 91 ? 10.546 7.061 -22.062 1.00 91.38 91 CYS A O 1
ATOM 684 N N . ARG A 1 92 ? 12.619 7.748 -21.521 1.00 91.69 92 ARG A N 1
ATOM 685 C CA . ARG A 1 92 ? 12.446 9.148 -21.931 1.00 91.69 92 ARG A CA 1
ATOM 686 C C . ARG A 1 92 ? 13.164 9.435 -23.252 1.00 91.69 92 ARG A C 1
ATOM 688 O O . ARG A 1 92 ? 14.184 8.805 -23.526 1.00 91.69 92 ARG A O 1
ATOM 695 N N . PRO A 1 93 ? 12.669 10.397 -24.055 1.00 93.00 93 PRO A N 1
ATOM 696 C CA . PRO A 1 93 ? 13.295 10.755 -25.323 1.00 93.00 93 PRO A CA 1
ATOM 697 C C . PRO A 1 93 ? 14.773 11.151 -25.172 1.00 93.00 93 PRO A C 1
ATOM 699 O O . PRO A 1 93 ? 15.161 11.652 -24.108 1.00 93.00 93 PRO A O 1
ATOM 702 N N . PRO A 1 94 ? 15.582 10.985 -26.235 1.00 89.50 94 PRO A N 1
ATOM 703 C CA . PRO A 1 94 ? 16.965 11.444 -26.250 1.00 89.50 94 PRO A CA 1
ATOM 704 C C . PRO A 1 94 ? 17.053 12.942 -25.940 1.00 89.50 94 PRO A C 1
ATOM 706 O O . PRO A 1 94 ? 16.231 13.735 -26.407 1.00 89.50 94 PRO A O 1
ATOM 709 N N . LEU A 1 95 ? 18.074 13.341 -25.182 1.00 84.00 95 LEU A N 1
ATOM 710 C CA . LEU A 1 95 ? 18.399 14.753 -25.010 1.00 84.00 95 LEU A CA 1
ATOM 711 C C . LEU A 1 95 ? 19.007 15.256 -26.323 1.00 84.00 95 LEU A C 1
ATOM 713 O O . LEU A 1 95 ? 20.144 14.922 -26.651 1.00 84.00 95 LEU A O 1
ATOM 717 N N . LEU A 1 96 ? 18.237 16.020 -27.097 1.00 80.56 96 LEU A N 1
ATOM 718 C CA . LEU A 1 96 ? 18.772 16.705 -28.267 1.00 80.56 96 LEU A CA 1
ATOM 719 C C . LEU A 1 96 ? 19.649 17.874 -27.790 1.00 80.56 96 LEU A C 1
ATOM 721 O O . LEU A 1 96 ? 19.210 18.624 -26.912 1.00 80.56 96 LEU A O 1
ATOM 725 N N . PRO A 1 97 ? 20.868 18.046 -28.331 1.00 76.81 97 PRO A N 1
ATOM 726 C CA . PRO A 1 97 ? 21.608 19.283 -28.125 1.00 76.81 97 PRO A CA 1
ATOM 727 C C . PRO A 1 97 ? 20.767 20.451 -28.659 1.00 76.81 97 PRO A C 1
ATOM 729 O O . PRO A 1 97 ? 20.200 20.351 -29.749 1.00 76.81 97 PRO A O 1
ATOM 732 N N . GLN A 1 98 ? 20.636 21.506 -27.850 1.00 62.75 98 GLN A N 1
ATOM 733 C CA . GLN A 1 98 ? 19.989 22.756 -28.259 1.00 62.75 98 GLN A CA 1
ATOM 734 C C . GLN A 1 98 ? 20.879 23.551 -29.208 1.00 62.75 98 GLN A C 1
ATOM 736 O O . GLN A 1 98 ? 22.118 23.489 -29.030 1.00 62.75 98 GLN A O 1
#

Foldseek 3Di:
DVVVVVVVVVVVCVVCVVVVVCVVPDQPQDADDDPDQWHQDSVVRDTDDHPFDDAVQFGQDPVVRDTAHHQDPDFDPAPPCFGADRVNRDTHDHDDDD